Protein AF-A0AAJ7WSV5-F1 (afdb_monomer)

Solvent-accessible surface area (backbone atoms only — not comparable to full-atom values): 8173 Å² total; per-residue (Å²): 143,84,84,84,77,90,76,70,94,57,66,62,57,47,42,31,28,27,38,52,76,48,70,50,99,70,52,32,34,33,26,40,70,19,34,37,51,40,57,30,92,90,48,60,93,40,75,57,78,49,72,45,83,67,34,76,43,74,48,58,26,90,33,52,78,45,78,41,56,42,79,90,68,71,94,72,77,81,88,65,83,74,98,77,74,93,70,93,78,89,80,90,82,88,88,88,76,85,75,51,70,68,64,60,52,58,63,66,73,66,73,72,71,77,97,68,71,66,44,36,36,39,36,34,30,47,119

Radius of gyration: 21.56 Å; Cα contacts (8 Å, |Δi|>4): 185; chains: 1; bounding box: 32×62×55 Å

Sequence (127 aa):
MLSRDATSRDPVTFDLSGVLKGFDHLVNLVLDGATEYLRDAEEPYRMSGDTRPLGLLVCRGTSISLLGPQDGFQAIDNPFPSPSSDTSSGTESSPGSTGTWDQMLRGLEDTRLPREAEEIGHVCTRR

InterPro domains:
  IPR001163 Sm domain, eukaryotic/archaea-type [PF01423] (16-69)
  IPR001163 Sm domain, eukaryotic/archaea-type [SM00651] (1-69)
  IPR010920 LSM domain superfamily [SSF50182] (16-72)
  IPR044641 Sm-like protein Lsm7/SmG [PTHR10553] (16-80)

pLDDT: mean 72.77, std 18.38, range [37.09, 93.69]

Mean predicted aligned error: 15.17 Å

Organism: Petromyzon marinus (NCBI:txid7757)

Secondary structure (DSSP, 8-state):
-----------SEEEEEEEEEEE-T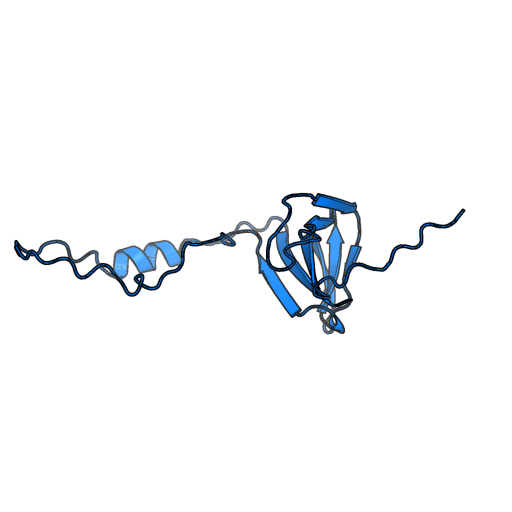T--EEEEEEEEEEEPSS-TTSEEEEEEEEEEEEE-GGGEEEEEESTT------SSPPS-----------------HHHHHHHHS-----SS--EEEEEEEE-

Nearest PDB structures (foldseek):
  8r0b-assembly1_67  TM=6.513E-01  e=2.208E-04  Homo sapiens
  3jcr-assembly1_o  TM=7.693E-01  e=3.394E-02  Homo sapiens
  9dtr-assembly1_p  TM=7.204E-01  e=3.993E-02  Saccharomyces cerevisiae
  4c8q-assembly1_E  TM=6.308E-01  e=3.783E-02  Saccharomyces cerevisiae S288C
  4m75-assembly2_L  TM=6.803E-01  e=3.880E-01  Saccharomyces cerevisiae S288C

Structure (mmCIF, N/CA/C/O backbone):
data_AF-A0AAJ7WSV5-F1
#
_entry.id   AF-A0AAJ7WSV5-F1
#
loop_
_atom_site.group_PDB
_atom_site.id
_atom_site.type_symbol
_atom_site.label_atom_id
_atom_site.label_alt_id
_atom_site.label_comp_id
_atom_site.label_asym_id
_atom_site.label_entity_id
_atom_site.label_seq_id
_atom_site.pdbx_PDB_ins_code
_atom_site.Cartn_x
_atom_site.Cartn_y
_atom_site.Cartn_z
_atom_site.occupancy
_atom_site.B_iso_or_equiv
_atom_site.auth_seq_id
_atom_site.auth_comp_id
_atom_site.auth_asym_id
_atom_site.auth_atom_id
_atom_site.pdbx_PDB_model_num
ATOM 1 N N . MET A 1 1 ? -18.337 29.889 -6.344 1.00 40.69 1 MET A N 1
ATOM 2 C CA . MET A 1 1 ? -18.089 28.435 -6.475 1.00 40.69 1 MET A CA 1
ATOM 3 C C . MET A 1 1 ? -16.908 28.048 -5.594 1.00 40.69 1 MET A C 1
ATOM 5 O O . MET A 1 1 ? -15.845 27.691 -6.081 1.00 40.69 1 MET A O 1
ATOM 9 N N . LEU A 1 2 ? -17.083 28.204 -4.283 1.00 41.12 2 LEU A N 1
ATOM 10 C CA . LEU A 1 2 ? -16.121 27.785 -3.270 1.00 41.12 2 LEU A CA 1
ATOM 11 C C . LEU A 1 2 ? -16.627 26.461 -2.702 1.00 41.12 2 LEU A C 1
ATOM 13 O O . LEU A 1 2 ? -17.709 26.436 -2.135 1.00 41.12 2 LEU A O 1
ATOM 17 N N . SER A 1 3 ? -15.862 25.391 -2.872 1.00 37.16 3 SER A N 1
ATOM 18 C CA . SER A 1 3 ? -15.613 24.444 -1.782 1.00 37.16 3 SER A CA 1
ATOM 19 C C . SER A 1 3 ? -14.314 23.717 -2.114 1.00 37.16 3 SER A C 1
ATOM 21 O O . SER A 1 3 ? -14.260 22.634 -2.688 1.00 37.16 3 SER A O 1
ATOM 23 N N . ARG A 1 4 ? -13.228 24.451 -1.865 1.00 54.78 4 ARG A N 1
ATOM 24 C CA . ARG A 1 4 ? -11.958 23.873 -1.455 1.00 54.78 4 ARG A CA 1
ATOM 25 C C . ARG A 1 4 ? -12.040 23.809 0.065 1.00 54.78 4 ARG A C 1
ATOM 27 O O . ARG A 1 4 ? -11.576 24.740 0.706 1.00 54.78 4 ARG A O 1
ATOM 34 N N . ASP A 1 5 ? -12.633 22.763 0.618 1.00 38.44 5 ASP A N 1
ATOM 35 C CA . ASP A 1 5 ? -12.428 22.450 2.031 1.00 38.44 5 ASP A CA 1
ATOM 36 C C . ASP A 1 5 ? -11.419 21.312 2.118 1.00 38.44 5 ASP A C 1
ATOM 38 O O . ASP A 1 5 ? -11.734 20.137 2.257 1.00 38.44 5 ASP A O 1
ATOM 42 N N . ALA A 1 6 ? -10.156 21.710 1.971 1.00 43.00 6 ALA A N 1
ATOM 43 C CA . ALA A 1 6 ? -8.987 20.947 2.390 1.00 43.00 6 ALA A CA 1
ATOM 44 C C . ALA A 1 6 ? -8.677 21.278 3.863 1.00 43.00 6 ALA A C 1
ATOM 46 O O . ALA A 1 6 ? -7.559 21.661 4.205 1.00 43.00 6 ALA A O 1
ATOM 47 N N . THR A 1 7 ? -9.700 21.206 4.716 1.00 47.12 7 THR A N 1
ATOM 48 C CA . THR A 1 7 ? -9.641 21.543 6.144 1.00 47.12 7 THR A CA 1
ATOM 49 C C . THR A 1 7 ? -10.430 20.522 6.953 1.00 47.12 7 THR A C 1
ATOM 51 O O . THR A 1 7 ? -11.450 20.827 7.553 1.00 47.12 7 THR A O 1
ATOM 54 N N . SER A 1 8 ? -9.907 19.303 7.000 1.00 37.09 8 SER A N 1
ATOM 55 C CA . SER A 1 8 ? -9.947 18.483 8.206 1.00 37.09 8 SER A CA 1
ATOM 56 C C . SER A 1 8 ? -8.504 18.088 8.482 1.00 37.09 8 SER A C 1
ATOM 58 O O . SER A 1 8 ? -7.743 17.791 7.559 1.00 37.09 8 SER A O 1
ATOM 60 N N . ARG A 1 9 ? -8.067 18.216 9.733 1.00 47.50 9 ARG A N 1
ATOM 61 C CA . ARG A 1 9 ? -6.729 17.828 10.194 1.00 47.50 9 ARG A CA 1
ATOM 62 C C . ARG A 1 9 ? -6.675 16.302 10.247 1.00 47.50 9 ARG A C 1
ATOM 64 O O . ARG A 1 9 ? -6.579 15.712 11.317 1.00 47.50 9 ARG A O 1
ATOM 71 N N . ASP A 1 10 ? -6.753 15.678 9.086 1.00 50.31 10 ASP A N 1
ATOM 72 C CA . ASP A 1 10 ? -6.664 14.237 8.988 1.00 50.31 10 ASP A CA 1
ATOM 73 C C . ASP A 1 10 ? -5.201 13.842 9.247 1.00 50.31 10 ASP A C 1
ATOM 75 O O . ASP A 1 10 ? -4.275 14.540 8.803 1.00 50.31 10 ASP A O 1
ATOM 79 N N . PRO A 1 11 ? -4.929 12.750 9.978 1.00 53.62 11 PRO A N 1
ATOM 80 C CA . PRO A 1 11 ? -3.619 12.140 9.984 1.00 53.62 11 PRO A CA 1
ATOM 81 C C . PRO A 1 11 ? -3.282 11.905 8.521 1.00 53.62 11 PRO A C 1
ATOM 83 O O . PRO A 1 11 ? -4.066 11.321 7.781 1.00 53.62 11 PRO A O 1
ATOM 86 N N . VAL A 1 12 ? -2.136 12.440 8.115 1.00 64.25 12 VAL A N 1
ATOM 87 C CA . VAL A 1 12 ? -1.730 12.739 6.732 1.00 64.25 12 VAL A CA 1
ATOM 88 C C . VAL A 1 12 ? -1.559 11.476 5.868 1.00 64.25 12 VAL A C 1
ATOM 90 O O . VAL A 1 12 ? -0.917 11.524 4.831 1.00 64.25 12 VAL A O 1
ATOM 93 N N . THR A 1 13 ? -2.075 10.329 6.306 1.00 70.81 13 THR A N 1
ATOM 94 C CA . THR A 1 13 ? -1.934 9.010 5.705 1.00 70.81 13 THR A CA 1
ATOM 95 C C . THR A 1 13 ? -3.245 8.523 5.094 1.00 70.81 13 THR A C 1
ATOM 97 O O . THR A 1 13 ? -4.235 8.415 5.815 1.00 70.81 13 THR A O 1
ATOM 100 N N . PHE A 1 14 ? -3.219 8.148 3.819 1.00 82.69 14 PHE A N 1
ATOM 101 C CA . PHE A 1 14 ? -4.304 7.436 3.142 1.00 82.69 14 PHE A CA 1
ATOM 102 C C . PHE A 1 14 ? -3.984 5.949 3.057 1.00 82.69 14 PHE A C 1
ATOM 104 O O . PHE A 1 14 ? -2.832 5.589 2.793 1.00 82.69 14 PHE A O 1
ATOM 111 N N . ASP A 1 15 ? -5.004 5.115 3.241 1.00 89.06 15 ASP A N 1
ATOM 112 C CA . ASP A 1 15 ? -4.924 3.664 3.105 1.00 89.06 15 ASP A CA 1
ATOM 113 C C . ASP A 1 15 ? -5.544 3.251 1.772 1.00 89.06 15 ASP A C 1
ATOM 115 O O . ASP A 1 15 ? -6.679 3.616 1.466 1.00 89.06 15 ASP A O 1
ATOM 119 N N . LEU A 1 16 ? -4.785 2.518 0.961 1.00 90.81 16 LEU A N 1
ATOM 120 C CA . LEU A 1 16 ? -5.167 2.136 -0.396 1.00 90.81 16 LEU A CA 1
ATOM 121 C C . LEU A 1 16 ? -5.025 0.625 -0.594 1.00 90.81 16 LEU A C 1
ATOM 123 O O . LEU A 1 16 ? -4.070 0.035 -0.095 1.00 90.81 16 LEU A O 1
ATOM 127 N N . SER A 1 17 ? -5.911 0.026 -1.381 1.00 91.19 17 SER A N 1
ATOM 128 C CA . SER A 1 17 ? -5.776 -1.344 -1.897 1.00 91.19 17 SER A CA 1
ATOM 129 C C . SER A 1 17 ? -5.799 -1.336 -3.420 1.00 91.19 17 SER A C 1
ATOM 131 O O . SER A 1 17 ? -6.410 -0.450 -4.021 1.00 91.19 17 SER A O 1
ATOM 133 N N . GLY A 1 18 ? -5.126 -2.291 -4.065 1.00 91.44 18 GLY A N 1
ATOM 134 C CA . GLY A 1 18 ? -5.180 -2.428 -5.519 1.00 91.44 18 GLY A CA 1
ATOM 135 C C . GLY A 1 18 ? -4.274 -3.519 -6.085 1.00 91.44 18 GLY A C 1
ATOM 136 O O . GLY A 1 18 ? -3.382 -4.047 -5.424 1.00 91.44 18 GLY A O 1
ATOM 137 N N . VAL A 1 19 ? -4.472 -3.833 -7.363 1.00 92.38 19 VAL A N 1
ATOM 138 C CA . VAL A 1 19 ? -3.678 -4.857 -8.050 1.00 92.38 19 VAL A CA 1
ATOM 139 C C . VAL A 1 19 ? -2.346 -4.252 -8.487 1.00 92.38 19 VAL A C 1
ATOM 141 O O . VAL A 1 19 ? -2.339 -3.310 -9.286 1.00 92.38 19 VAL A O 1
ATOM 144 N N . LEU A 1 20 ? -1.215 -4.794 -8.021 1.00 92.56 20 LEU A N 1
ATOM 145 C CA . LEU A 1 20 ? 0.099 -4.326 -8.458 1.00 92.56 20 LEU A CA 1
ATOM 146 C C . LEU A 1 20 ? 0.329 -4.709 -9.919 1.00 92.56 20 LEU A C 1
ATOM 148 O O . LEU A 1 20 ? 0.345 -5.882 -10.289 1.00 92.56 20 LEU A O 1
ATOM 152 N N . LYS A 1 21 ? 0.531 -3.699 -10.766 1.00 92.69 21 LYS A N 1
ATOM 153 C CA . LYS A 1 21 ? 0.876 -3.885 -12.183 1.00 92.69 21 LYS A CA 1
ATOM 154 C C . LYS A 1 21 ? 2.356 -3.679 -12.464 1.00 92.69 21 LYS A C 1
ATOM 156 O O . LYS A 1 21 ? 2.861 -4.200 -13.453 1.00 92.69 21 LYS A O 1
ATOM 161 N N . GLY A 1 22 ? 3.050 -2.924 -11.619 1.00 91.44 22 GLY A N 1
ATOM 162 C CA . GLY A 1 22 ? 4.479 -2.693 -11.762 1.00 91.44 22 GLY A CA 1
ATOM 163 C C . GLY A 1 22 ? 5.050 -1.833 -10.647 1.00 91.44 22 GLY A C 1
ATOM 164 O O . GLY A 1 22 ? 4.321 -1.114 -9.965 1.00 91.44 22 GLY A O 1
ATOM 165 N N . PHE A 1 23 ? 6.367 -1.907 -10.485 1.00 93.69 23 PHE A N 1
ATOM 166 C CA . PHE A 1 23 ? 7.121 -1.097 -9.538 1.00 93.69 23 PHE A CA 1
ATOM 167 C C . PHE A 1 23 ? 8.512 -0.764 -10.087 1.00 93.69 23 PHE A C 1
ATOM 169 O O . PHE A 1 23 ? 8.974 -1.384 -11.047 1.00 93.69 23 PHE A O 1
ATOM 176 N N . ASP A 1 24 ? 9.185 0.205 -9.472 1.00 93.38 24 ASP A N 1
ATOM 177 C CA . ASP A 1 24 ? 10.592 0.512 -9.736 1.00 93.38 24 ASP A CA 1
ATOM 178 C C . ASP A 1 24 ? 11.470 0.362 -8.480 1.00 93.38 24 ASP A C 1
ATOM 180 O O . ASP A 1 24 ? 10.993 0.106 -7.374 1.00 93.38 24 ASP A O 1
ATOM 184 N N . HIS A 1 25 ? 12.787 0.532 -8.634 1.00 90.38 25 HIS A N 1
ATOM 185 C CA . HIS A 1 25 ? 13.740 0.442 -7.517 1.00 90.38 25 HIS A CA 1
ATOM 186 C C . HIS A 1 25 ? 13.575 1.555 -6.470 1.00 90.38 25 HIS A C 1
ATOM 188 O O . HIS A 1 25 ? 14.147 1.465 -5.386 1.00 90.38 25 HIS A O 1
ATOM 194 N N . LEU A 1 26 ? 12.832 2.615 -6.793 1.00 89.12 26 LEU A N 1
ATOM 195 C CA . LEU A 1 26 ? 12.512 3.706 -5.877 1.00 89.12 26 LEU A CA 1
ATOM 196 C C . LEU A 1 26 ? 11.165 3.481 -5.180 1.00 89.12 26 LEU A C 1
ATOM 198 O O . LEU A 1 26 ? 10.703 4.369 -4.465 1.00 89.12 26 LEU A O 1
ATOM 202 N N . VAL A 1 27 ? 10.563 2.299 -5.362 1.00 90.56 27 VAL A N 1
ATOM 203 C CA . VAL A 1 27 ? 9.280 1.893 -4.779 1.00 90.56 27 VAL A CA 1
ATOM 204 C C . VAL A 1 27 ? 8.129 2.780 -5.264 1.00 90.56 27 VAL A C 1
ATOM 206 O O . VAL A 1 27 ? 7.125 2.960 -4.584 1.00 90.56 27 VAL A O 1
ATOM 209 N N . ASN A 1 28 ? 8.237 3.351 -6.463 1.00 91.81 28 ASN A N 1
ATOM 210 C CA . ASN A 1 28 ? 7.062 3.888 -7.134 1.00 91.81 28 ASN A CA 1
ATOM 211 C C . ASN A 1 28 ? 6.217 2.707 -7.619 1.00 91.81 28 ASN A C 1
ATOM 213 O O . ASN A 1 28 ? 6.750 1.807 -8.264 1.00 91.81 28 ASN A O 1
ATOM 217 N N . LEU A 1 29 ? 4.921 2.699 -7.306 1.00 92.75 29 LEU A N 1
ATOM 218 C CA . LEU A 1 29 ? 4.018 1.587 -7.615 1.00 92.75 29 LEU A CA 1
ATOM 219 C C . LEU A 1 29 ? 2.969 2.015 -8.629 1.00 92.75 29 LEU A C 1
ATOM 221 O O . LEU A 1 29 ? 2.455 3.130 -8.561 1.00 92.75 29 LEU A O 1
ATOM 225 N N . VAL A 1 30 ? 2.605 1.102 -9.521 1.00 93.38 30 VAL A N 1
ATOM 226 C CA . VAL A 1 30 ? 1.450 1.231 -10.408 1.00 93.38 30 VAL A CA 1
ATOM 227 C C . VAL A 1 30 ? 0.382 0.265 -9.915 1.00 93.38 30 VAL A C 1
ATOM 229 O O . VAL A 1 30 ? 0.567 -0.951 -9.995 1.00 93.38 30 VAL A O 1
ATOM 232 N N . LEU A 1 31 ? -0.717 0.811 -9.399 1.00 93.06 31 LEU A N 1
ATOM 233 C CA . LEU A 1 31 ? -1.861 0.055 -8.895 1.00 93.06 31 LEU A CA 1
ATOM 234 C C . LEU A 1 31 ? -3.046 0.224 -9.840 1.00 93.06 31 LEU A C 1
ATOM 236 O O . LEU A 1 31 ? -3.398 1.345 -10.205 1.00 93.06 31 LEU A O 1
ATOM 240 N N . ASP A 1 32 ? -3.671 -0.884 -10.212 1.00 92.81 32 ASP A N 1
ATOM 241 C CA . ASP A 1 32 ? -4.907 -0.907 -10.992 1.00 92.81 32 ASP A CA 1
ATOM 242 C C . ASP A 1 32 ? -6.103 -1.239 -10.096 1.00 92.81 32 ASP A C 1
ATOM 244 O O . ASP A 1 32 ? -5.969 -1.973 -9.114 1.00 92.81 32 ASP A O 1
ATOM 248 N N . GLY A 1 33 ? -7.269 -0.685 -10.431 1.00 92.00 33 GLY A N 1
ATOM 249 C CA . GLY A 1 33 ? -8.477 -0.816 -9.613 1.00 92.00 33 GLY A CA 1
ATOM 250 C C . GLY A 1 33 ? -8.321 -0.270 -8.188 1.00 92.00 33 GLY A C 1
ATOM 251 O O . GLY A 1 33 ? -8.970 -0.769 -7.271 1.00 92.00 33 GLY A O 1
ATOM 252 N N . ALA A 1 34 ? -7.455 0.728 -7.989 1.00 91.75 34 ALA A N 1
ATOM 253 C CA . ALA A 1 34 ? -7.112 1.240 -6.673 1.00 91.75 34 ALA A CA 1
ATOM 254 C C . ALA A 1 34 ? -8.341 1.807 -5.947 1.00 91.75 34 ALA A C 1
ATOM 256 O O . ALA A 1 34 ? -9.111 2.582 -6.526 1.00 91.75 34 ALA A O 1
ATOM 257 N N . THR A 1 35 ? -8.492 1.447 -4.676 1.00 91.62 35 THR A N 1
ATOM 258 C CA . THR A 1 35 ? -9.567 1.907 -3.792 1.00 91.62 35 THR A CA 1
ATOM 259 C C . THR A 1 35 ? -8.968 2.537 -2.544 1.00 91.62 35 THR A C 1
ATOM 261 O O . THR A 1 35 ? -8.096 1.958 -1.906 1.00 91.62 35 THR A O 1
ATOM 264 N N . GLU A 1 36 ? -9.427 3.738 -2.212 1.00 90.88 36 GLU A N 1
ATOM 265 C CA . GLU A 1 36 ? -9.046 4.474 -1.008 1.00 90.88 36 GLU A CA 1
ATOM 266 C C . GLU A 1 36 ? -10.030 4.188 0.125 1.00 90.88 36 GLU A C 1
ATOM 268 O O . GLU A 1 36 ? -11.241 4.279 -0.077 1.00 90.88 36 GLU A O 1
ATOM 273 N N . TYR A 1 37 ? -9.512 3.873 1.312 1.00 89.31 37 TYR A N 1
ATOM 274 C CA . TYR A 1 37 ? -10.292 3.724 2.539 1.00 89.31 37 TYR A CA 1
ATOM 275 C C . TYR A 1 37 ? -10.267 5.039 3.312 1.00 89.31 37 TYR A C 1
ATOM 277 O O . TYR A 1 37 ? -9.206 5.532 3.704 1.00 89.31 37 TYR A O 1
ATOM 285 N N . LEU A 1 38 ? -11.449 5.616 3.515 1.00 88.06 38 LEU A N 1
ATOM 286 C CA . LEU A 1 38 ? -11.599 6.895 4.190 1.00 88.06 38 LEU A CA 1
ATOM 287 C C . LEU A 1 38 ? -11.630 6.704 5.708 1.00 88.06 38 LEU A C 1
ATOM 289 O O . LEU A 1 38 ? -12.160 5.725 6.246 1.00 88.06 38 LEU A O 1
ATOM 293 N N . ARG A 1 39 ? -11.064 7.684 6.405 1.00 85.25 39 ARG A N 1
ATOM 294 C CA . ARG A 1 39 ? -11.063 7.757 7.866 1.00 85.25 39 ARG A CA 1
ATOM 295 C C . ARG A 1 39 ? -12.180 8.669 8.345 1.00 85.25 39 ARG A C 1
ATOM 297 O O . ARG A 1 39 ? -12.642 9.528 7.597 1.00 85.25 39 ARG A O 1
ATOM 304 N N . ASP A 1 40 ? -12.619 8.443 9.575 1.00 84.56 40 ASP A N 1
ATOM 305 C CA . ASP A 1 40 ? -13.627 9.289 10.208 1.00 84.56 40 ASP A CA 1
ATOM 306 C C . ASP A 1 40 ? -13.047 10.697 10.458 1.00 84.56 40 ASP A C 1
ATOM 308 O O . ASP A 1 40 ? -11.895 10.836 10.882 1.00 84.56 40 ASP A O 1
ATOM 312 N N . ALA A 1 41 ? -13.835 11.736 10.169 1.00 81.88 41 ALA A N 1
ATOM 313 C CA . ALA A 1 41 ? -13.435 13.133 10.340 1.00 81.88 41 ALA A CA 1
ATOM 314 C C . ALA A 1 41 ? -13.313 13.539 11.821 1.00 81.88 41 ALA A C 1
ATOM 316 O O . ALA A 1 41 ? -12.509 14.406 12.161 1.00 81.88 41 ALA A O 1
ATOM 317 N N . GLU A 1 42 ? -14.094 12.910 12.701 1.00 82.62 42 GLU A N 1
ATOM 318 C CA . GLU A 1 42 ? -14.106 13.178 14.140 1.00 82.62 42 GLU A CA 1
ATOM 319 C C . GLU A 1 42 ? -13.132 12.256 14.895 1.00 82.62 42 GLU A C 1
ATOM 321 O O . GLU A 1 42 ? -12.534 12.669 15.891 1.00 82.62 42 GLU A O 1
ATOM 326 N N . GLU A 1 43 ? -12.923 11.022 14.413 1.00 82.62 43 GLU A N 1
ATOM 327 C CA . GLU A 1 43 ? -12.031 10.028 15.032 1.00 82.62 43 GLU A CA 1
ATOM 328 C C . GLU A 1 43 ? -10.979 9.482 14.043 1.00 82.62 43 GLU A C 1
ATOM 33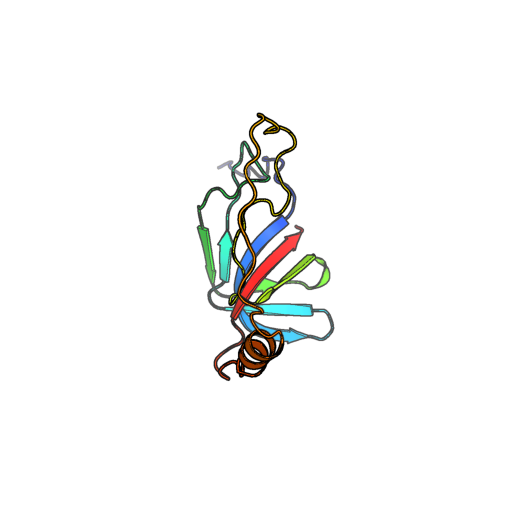0 O O . GLU A 1 43 ? -11.117 8.389 13.490 1.00 82.62 43 GLU A O 1
ATOM 335 N N . PRO A 1 44 ? -9.847 10.181 13.850 1.00 76.62 44 PRO A N 1
ATOM 336 C CA . PRO A 1 44 ? -8.983 9.922 12.699 1.00 76.62 44 PRO A CA 1
ATOM 337 C C . PRO A 1 44 ? -8.123 8.652 12.771 1.00 76.62 44 PRO A C 1
ATOM 339 O O . PRO A 1 44 ? -7.436 8.301 11.811 1.00 76.62 44 PRO A O 1
ATOM 342 N N . TYR A 1 45 ? -8.108 7.971 13.917 1.00 79.62 45 TYR A N 1
ATOM 343 C CA . TYR A 1 45 ? -7.465 6.661 14.077 1.00 79.62 45 TYR A CA 1
ATOM 344 C C . TYR A 1 45 ? -8.400 5.506 13.717 1.00 79.62 45 TYR A C 1
ATOM 346 O O . TYR A 1 45 ? -7.981 4.348 13.718 1.00 79.62 45 TYR A O 1
ATOM 354 N N . ARG A 1 46 ? -9.659 5.818 13.407 1.00 81.88 46 ARG A N 1
ATOM 355 C CA . ARG A 1 46 ? -10.688 4.857 13.061 1.00 81.88 46 ARG A CA 1
ATOM 356 C C . ARG A 1 46 ? -11.028 4.964 11.578 1.00 81.88 46 ARG A C 1
ATOM 358 O O . ARG A 1 46 ? -11.126 6.049 11.005 1.00 81.88 46 ARG A O 1
ATOM 365 N N . MET A 1 47 ? -11.212 3.807 10.953 1.00 82.00 47 MET A N 1
ATOM 366 C CA . MET A 1 47 ? -11.718 3.732 9.585 1.00 82.00 47 MET A CA 1
ATOM 367 C C . MET A 1 47 ? -13.217 4.037 9.586 1.00 82.00 47 MET A C 1
ATOM 369 O O . MET A 1 47 ? -13.949 3.452 10.387 1.00 82.00 47 MET A O 1
ATOM 373 N N . SER A 1 48 ? -13.671 4.907 8.676 1.00 84.69 48 SER A N 1
ATOM 374 C CA . SER A 1 48 ? -15.104 5.209 8.501 1.00 84.69 48 SER A CA 1
ATOM 375 C C . SER A 1 48 ? -15.852 4.004 7.908 1.00 84.69 48 SER A C 1
ATOM 377 O O . SER A 1 48 ? -17.046 3.816 8.118 1.00 84.69 48 SER A O 1
ATOM 379 N N . GLY A 1 49 ? -15.132 3.146 7.173 1.00 83.62 49 GLY A N 1
ATOM 380 C CA . GLY A 1 49 ? -15.709 2.069 6.361 1.00 83.62 49 GLY A CA 1
ATOM 381 C C . GLY A 1 49 ? -16.119 2.539 4.963 1.00 83.62 49 GLY A C 1
ATOM 382 O O . GLY A 1 49 ? -16.327 1.715 4.074 1.00 83.62 49 GLY A O 1
ATOM 383 N N . ASP A 1 50 ? -16.160 3.853 4.745 1.00 87.19 50 ASP A N 1
ATOM 384 C CA . ASP A 1 50 ? -16.356 4.440 3.429 1.00 87.19 50 ASP A CA 1
ATOM 385 C C . ASP A 1 50 ? -15.140 4.206 2.536 1.00 87.19 50 ASP A C 1
ATOM 387 O O . ASP A 1 50 ? -13.983 4.304 2.959 1.00 87.19 50 ASP A O 1
ATOM 391 N N . THR A 1 51 ? -15.416 3.922 1.267 1.00 91.56 51 THR A N 1
ATOM 392 C CA . THR A 1 51 ? -14.390 3.682 0.256 1.00 91.56 51 THR A CA 1
ATOM 393 C C . THR A 1 51 ? -14.607 4.566 -0.957 1.00 91.56 51 THR A C 1
ATOM 395 O O . THR A 1 51 ? -15.735 4.925 -1.306 1.00 91.56 51 THR A O 1
ATOM 398 N N . ARG A 1 52 ? -13.509 4.924 -1.618 1.00 92.06 52 ARG A N 1
ATOM 399 C CA . ARG A 1 52 ? -13.519 5.741 -2.825 1.00 92.06 52 ARG A CA 1
ATOM 400 C C . ARG A 1 52 ? -12.707 5.065 -3.932 1.00 92.06 52 ARG A C 1
ATOM 402 O O . ARG A 1 52 ? -11.500 4.892 -3.772 1.00 92.06 52 ARG A O 1
ATOM 409 N N . PRO A 1 53 ? -13.318 4.730 -5.081 1.00 92.94 53 PRO A N 1
ATOM 410 C CA . PRO A 1 53 ? -12.578 4.179 -6.207 1.00 92.94 53 PRO A CA 1
ATOM 411 C C . PRO A 1 53 ? -11.727 5.268 -6.874 1.00 92.94 53 PRO A C 1
ATOM 413 O O . PRO A 1 53 ? -12.216 6.358 -7.184 1.00 92.94 53 PRO A O 1
ATOM 416 N N . LEU A 1 54 ? -10.455 4.959 -7.116 1.00 91.38 54 LEU A N 1
ATOM 417 C CA . LEU A 1 54 ? -9.487 5.827 -7.794 1.00 91.38 54 LEU A CA 1
ATOM 418 C C . LEU A 1 54 ? -9.108 5.302 -9.189 1.00 91.38 54 LEU A C 1
ATOM 420 O O . LEU A 1 54 ? -8.744 6.094 -10.057 1.00 91.38 54 LEU A O 1
ATOM 424 N N . GLY A 1 55 ? -9.240 3.994 -9.435 1.00 93.31 55 GLY A N 1
ATOM 425 C CA . GLY A 1 55 ? -8.917 3.381 -10.727 1.00 93.31 55 GLY A CA 1
ATOM 426 C C . GLY A 1 55 ? -7.415 3.138 -10.885 1.00 93.31 55 GLY A C 1
ATOM 427 O O . GLY A 1 55 ? -6.809 2.497 -10.035 1.00 93.31 55 GLY A O 1
ATOM 428 N N . LEU A 1 56 ? -6.805 3.620 -11.970 1.00 92.62 56 LEU A N 1
ATOM 429 C CA . LEU A 1 56 ? -5.363 3.476 -12.188 1.00 92.62 56 LEU A CA 1
ATOM 430 C C . LEU A 1 56 ? -4.598 4.570 -11.433 1.00 92.62 56 LEU A C 1
ATOM 432 O O . LEU A 1 56 ? -4.759 5.759 -11.714 1.00 92.62 56 LEU A O 1
ATOM 436 N N . LEU A 1 57 ? -3.737 4.164 -10.507 1.00 91.12 57 LEU A N 1
ATOM 437 C CA . LEU A 1 57 ? -2.997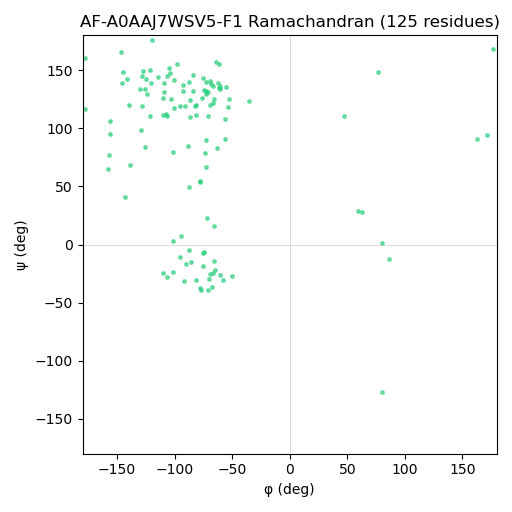 5.049 -9.617 1.00 91.12 57 LEU A CA 1
ATOM 438 C C . LEU A 1 57 ? -1.492 4.792 -9.724 1.00 91.12 57 LEU A C 1
ATOM 440 O O . LEU A 1 57 ? -1.044 3.650 -9.814 1.00 91.12 57 LEU A O 1
ATOM 444 N N . VAL A 1 58 ? -0.705 5.866 -9.648 1.00 92.19 58 VAL A N 1
ATOM 445 C CA . VAL A 1 58 ? 0.743 5.782 -9.442 1.00 92.19 58 VAL A CA 1
ATOM 446 C C . VAL A 1 58 ? 1.076 6.288 -8.041 1.00 92.19 58 VAL A C 1
ATOM 448 O O . VAL A 1 58 ? 0.941 7.480 -7.761 1.00 92.19 58 VAL A O 1
ATOM 451 N N . CYS A 1 59 ? 1.520 5.392 -7.161 1.00 90.19 59 CYS A N 1
ATOM 452 C CA . CYS A 1 59 ? 2.030 5.747 -5.840 1.00 90.19 59 CYS A CA 1
ATOM 453 C C . CYS A 1 59 ? 3.502 6.136 -5.949 1.00 90.19 59 CYS A C 1
ATOM 455 O O . CYS A 1 59 ? 4.299 5.406 -6.536 1.00 90.19 59 CYS A O 1
ATOM 457 N N . ARG A 1 60 ? 3.887 7.262 -5.346 1.00 91.50 60 ARG A N 1
ATOM 458 C CA . ARG A 1 60 ? 5.288 7.686 -5.286 1.00 91.50 60 ARG A CA 1
ATOM 459 C C . ARG A 1 60 ? 5.969 7.046 -4.077 1.00 91.50 60 ARG A C 1
ATOM 461 O O . ARG A 1 60 ? 5.535 7.273 -2.956 1.00 91.50 60 ARG A O 1
ATOM 468 N N . GLY A 1 61 ? 7.069 6.323 -4.264 1.00 89.38 61 GLY A N 1
ATOM 469 C CA . GLY A 1 61 ? 7.698 5.545 -3.189 1.00 89.38 61 GLY A CA 1
ATOM 470 C C . GLY A 1 61 ? 8.112 6.359 -1.965 1.00 89.38 61 GLY A C 1
ATOM 471 O O . GLY A 1 61 ? 8.010 5.887 -0.840 1.00 89.38 61 GLY A O 1
ATOM 472 N N . THR A 1 62 ? 8.472 7.630 -2.151 1.00 88.56 62 THR A N 1
ATOM 473 C CA . THR A 1 62 ? 8.853 8.530 -1.049 1.00 88.56 62 THR A CA 1
ATOM 474 C C . THR A 1 62 ? 7.724 8.834 -0.065 1.00 88.56 62 THR A C 1
ATOM 476 O O . THR A 1 62 ? 8.010 9.263 1.049 1.00 88.56 62 THR A O 1
ATOM 479 N N . SER A 1 63 ? 6.460 8.678 -0.468 1.00 87.44 63 SER A N 1
ATOM 480 C CA . SER A 1 63 ? 5.314 8.867 0.426 1.00 87.44 63 SER A CA 1
ATOM 481 C C . SER A 1 63 ? 4.813 7.569 1.050 1.00 87.44 63 SER A C 1
ATOM 483 O O . SER A 1 63 ? 4.000 7.621 1.970 1.00 87.44 63 SER A O 1
ATOM 485 N N . ILE A 1 64 ? 5.273 6.410 0.587 1.00 89.75 64 ILE A N 1
ATOM 486 C CA . ILE A 1 64 ? 4.807 5.116 1.080 1.00 89.75 64 ILE A CA 1
ATOM 487 C C . ILE A 1 64 ? 5.447 4.831 2.441 1.00 89.75 64 ILE A C 1
ATOM 489 O O . ILE A 1 64 ? 6.668 4.867 2.581 1.00 89.75 64 ILE A O 1
ATOM 493 N N . SER A 1 65 ? 4.625 4.536 3.449 1.00 88.44 65 SER A N 1
ATOM 494 C CA . SER A 1 65 ? 5.098 4.173 4.792 1.00 88.44 65 SER A CA 1
ATOM 495 C C . SER A 1 65 ? 4.936 2.693 5.124 1.00 88.44 65 SER A C 1
ATOM 497 O O . SER A 1 65 ? 5.694 2.177 5.939 1.00 88.44 65 SER A O 1
ATOM 499 N N . LEU A 1 66 ? 3.953 2.019 4.527 1.00 88.19 66 LEU A N 1
ATOM 500 C CA . LEU A 1 66 ? 3.682 0.599 4.744 1.00 88.19 66 LEU A CA 1
ATOM 501 C C . LEU A 1 66 ? 3.170 -0.022 3.444 1.00 88.19 66 LEU A C 1
ATOM 503 O O . LEU A 1 66 ? 2.351 0.591 2.759 1.00 88.19 66 LEU A O 1
ATOM 507 N N . LEU A 1 67 ? 3.645 -1.231 3.147 1.00 89.00 67 LEU A N 1
ATOM 508 C CA . LEU A 1 67 ? 3.141 -2.102 2.089 1.00 89.00 67 LEU A CA 1
ATOM 509 C C . LEU A 1 67 ? 2.906 -3.489 2.676 1.00 89.00 67 LEU A C 1
ATOM 511 O O . LEU A 1 67 ? 3.777 -4.011 3.374 1.00 89.00 67 LEU A O 1
ATOM 515 N N . GLY A 1 68 ? 1.756 -4.081 2.374 1.00 87.31 68 GLY A N 1
ATOM 516 C CA . GLY A 1 68 ? 1.433 -5.447 2.763 1.00 87.31 68 GLY A CA 1
ATOM 517 C C . GLY A 1 68 ? 0.593 -6.162 1.703 1.00 87.31 68 GLY A C 1
ATOM 518 O O . GLY A 1 68 ? -0.187 -5.507 1.000 1.00 87.31 68 GLY A O 1
ATOM 519 N N . PRO A 1 69 ? 0.747 -7.492 1.572 1.00 88.25 69 PRO A N 1
ATOM 520 C CA . PRO A 1 69 ? -0.149 -8.291 0.746 1.00 88.25 69 PRO A CA 1
ATOM 521 C C . PRO A 1 69 ? -1.583 -8.198 1.278 1.00 88.25 69 PRO A C 1
ATOM 523 O O . PRO A 1 69 ? -1.804 -7.912 2.456 1.00 88.25 69 PRO A O 1
ATOM 526 N N . GLN A 1 70 ? -2.560 -8.430 0.403 1.00 80.81 70 GLN A N 1
ATOM 527 C CA . GLN A 1 70 ? -3.963 -8.501 0.822 1.00 80.81 70 GLN A CA 1
ATOM 528 C C . GLN A 1 70 ? -4.258 -9.754 1.626 1.00 80.81 70 GLN A C 1
ATOM 530 O O . GLN A 1 70 ? -4.984 -9.704 2.618 1.00 80.81 70 GLN A O 1
ATOM 535 N N . ASP A 1 71 ? -3.665 -10.865 1.208 1.00 80.31 71 ASP A N 1
ATOM 536 C CA . ASP A 1 71 ? -3.844 -12.133 1.884 1.00 80.31 71 ASP A CA 1
ATOM 537 C C . ASP A 1 71 ? -3.124 -12.135 3.242 1.00 80.31 71 ASP A C 1
ATOM 539 O O . ASP A 1 71 ? -1.964 -11.732 3.359 1.00 80.31 71 ASP A O 1
ATOM 543 N N . GLY A 1 72 ? -3.840 -12.559 4.283 1.00 74.69 72 GLY A N 1
ATOM 544 C CA . GLY A 1 72 ? -3.352 -12.577 5.663 1.00 74.69 72 GLY A CA 1
ATOM 545 C C . GLY A 1 72 ? -3.404 -11.241 6.420 1.00 74.69 72 GLY A C 1
ATOM 546 O O . GLY A 1 72 ? -3.014 -11.214 7.589 1.00 74.69 72 GLY A O 1
ATOM 547 N N . PHE A 1 73 ? -3.898 -10.145 5.825 1.00 77.75 73 PHE A N 1
ATOM 548 C CA . PHE A 1 73 ? -4.129 -8.894 6.560 1.00 77.75 73 PHE A CA 1
ATOM 549 C C . PHE A 1 73 ? -5.521 -8.895 7.207 1.00 77.75 73 PHE A C 1
ATOM 551 O O . PHE A 1 73 ? -6.543 -8.795 6.531 1.00 77.75 73 PHE A O 1
ATOM 558 N N . GLN A 1 74 ? -5.569 -8.993 8.536 1.00 80.19 74 GLN A N 1
ATOM 559 C CA . GLN A 1 74 ? -6.814 -8.961 9.300 1.00 80.19 74 GLN A CA 1
ATOM 560 C C . GLN A 1 74 ? -6.633 -8.166 10.595 1.00 80.19 74 GLN A C 1
ATOM 562 O O . GLN A 1 74 ? -5.598 -8.250 11.257 1.00 80.19 74 GLN A O 1
ATOM 567 N N . ALA A 1 75 ? -7.670 -7.418 10.976 1.00 79.88 75 ALA A N 1
ATOM 568 C CA . ALA A 1 75 ? -7.747 -6.821 12.301 1.00 79.88 75 ALA A CA 1
ATOM 5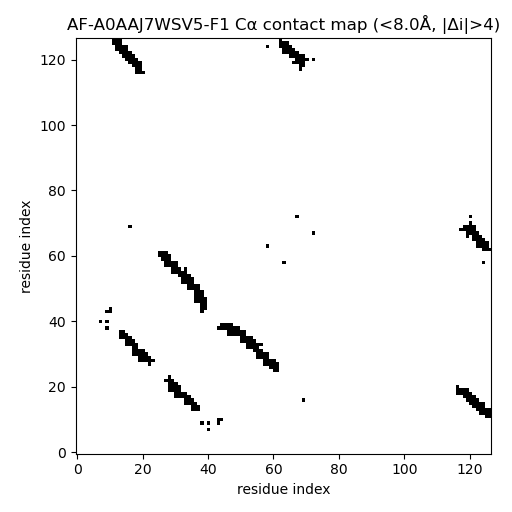69 C C . ALA A 1 75 ? -7.885 -7.923 13.361 1.00 79.88 75 ALA A C 1
ATOM 571 O O . ALA A 1 75 ? -8.830 -8.712 13.326 1.00 79.88 75 ALA A O 1
ATOM 572 N N . ILE A 1 76 ? -6.943 -7.959 14.298 1.00 88.75 76 ILE A N 1
ATOM 573 C CA . ILE A 1 76 ? -6.976 -8.857 15.451 1.00 88.75 76 ILE A CA 1
ATOM 574 C C . ILE A 1 76 ? -7.351 -8.082 16.710 1.00 88.75 76 ILE A C 1
ATOM 576 O O . ILE A 1 76 ? -7.053 -6.890 16.831 1.00 88.75 76 ILE A O 1
ATOM 580 N N . ASP A 1 77 ? -7.964 -8.779 17.661 1.00 88.69 77 ASP A N 1
ATOM 581 C CA . ASP A 1 77 ? -8.131 -8.253 19.010 1.00 88.69 77 ASP A CA 1
ATOM 582 C C . ASP A 1 77 ? -6.771 -8.051 19.681 1.00 88.69 77 ASP A C 1
ATOM 584 O O . ASP A 1 77 ? -5.767 -8.672 19.319 1.00 88.69 77 ASP A O 1
ATOM 588 N N . ASN A 1 78 ? -6.745 -7.172 20.684 1.00 87.75 78 ASN A N 1
ATOM 589 C CA . ASN A 1 78 ? -5.541 -6.933 21.466 1.00 87.75 78 ASN A CA 1
ATOM 590 C C . ASN A 1 78 ? -5.000 -8.269 22.028 1.00 87.75 78 ASN A C 1
ATOM 592 O O . ASN A 1 78 ? -5.693 -8.901 22.829 1.00 87.75 78 ASN A O 1
ATOM 596 N N . PRO A 1 79 ? -3.771 -8.693 21.668 1.00 89.81 79 PRO A N 1
ATOM 597 C CA . PRO A 1 79 ? -3.223 -9.977 22.104 1.00 89.81 79 PRO A CA 1
ATOM 598 C C . PRO A 1 79 ? -2.782 -9.982 23.576 1.00 89.81 79 PRO A C 1
ATOM 600 O O . PRO A 1 79 ? -2.388 -11.027 24.093 1.00 89.81 79 PRO A O 1
ATOM 603 N N . PHE A 1 80 ? -2.807 -8.832 24.259 1.00 89.44 80 PHE A N 1
ATOM 604 C CA . PHE A 1 80 ? -2.425 -8.724 25.663 1.00 89.44 80 PHE A CA 1
ATOM 605 C C . PHE A 1 80 ? -3.637 -8.874 26.593 1.00 89.44 80 PHE A C 1
ATOM 607 O O . PHE A 1 80 ? -4.678 -8.258 26.345 1.00 89.44 80 PHE A O 1
ATOM 614 N N . PRO A 1 81 ? -3.508 -9.630 27.701 1.00 82.69 81 PRO A N 1
ATOM 615 C CA . PRO A 1 81 ? -4.580 -9.751 28.678 1.00 82.69 81 PRO A CA 1
ATOM 616 C C . PRO A 1 81 ? -4.908 -8.380 29.281 1.00 82.69 81 PRO A C 1
ATOM 618 O O . PRO A 1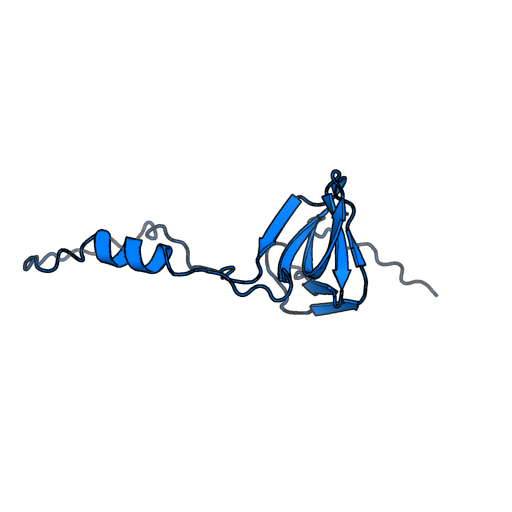 81 ? -4.018 -7.611 29.650 1.00 82.69 81 PRO A O 1
ATOM 621 N N . SER A 1 82 ? -6.201 -8.070 29.390 1.00 83.38 82 SER A N 1
ATOM 622 C CA . SER A 1 82 ? -6.667 -6.838 30.027 1.00 83.38 82 SER A CA 1
ATOM 623 C C . SER A 1 82 ? -6.222 -6.793 31.498 1.00 83.38 82 SER A C 1
ATOM 625 O O . SER A 1 82 ? -6.404 -7.793 32.198 1.00 83.38 82 SER A O 1
ATOM 627 N N . PRO A 1 83 ? -5.723 -5.656 32.012 1.00 72.12 83 PRO A N 1
ATOM 628 C CA . PRO A 1 83 ? -5.104 -5.557 33.339 1.00 7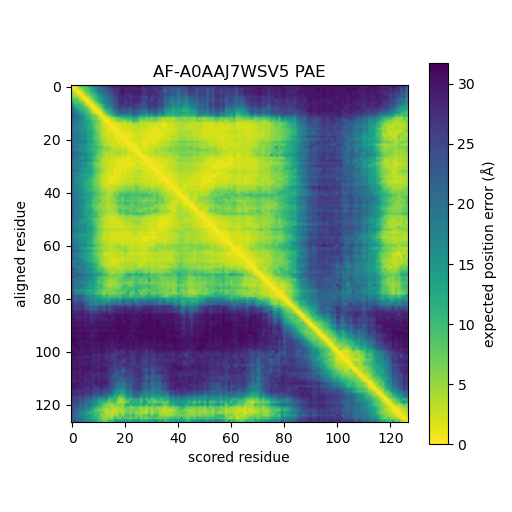2.12 83 PRO A CA 1
ATOM 629 C C . PRO A 1 83 ? -6.068 -5.653 34.547 1.00 72.12 83 PRO A C 1
ATOM 631 O O . PRO A 1 83 ? -5.739 -5.162 35.623 1.00 72.12 83 PRO A O 1
ATOM 634 N N . SER A 1 84 ? -7.263 -6.245 34.423 1.00 63.56 84 SER A N 1
ATOM 635 C CA . SER A 1 84 ? -8.263 -6.228 35.504 1.00 63.56 84 SER A CA 1
ATOM 636 C C . SER A 1 84 ? -9.312 -7.346 35.432 1.00 63.56 84 SER A C 1
ATOM 638 O O . SER A 1 84 ? -10.505 -7.079 35.280 1.00 63.56 84 SER A O 1
ATOM 640 N N . SER A 1 85 ? -8.899 -8.606 35.579 1.00 57.41 85 SER A N 1
ATOM 641 C CA . SER A 1 85 ? -9.835 -9.680 35.958 1.00 57.41 85 SER A CA 1
ATOM 642 C C . SER A 1 85 ? -9.220 -10.717 36.901 1.00 57.41 85 SER A C 1
ATOM 644 O O . SER A 1 85 ? -9.510 -11.904 36.812 1.00 57.41 85 SER A O 1
ATOM 646 N N . ASP A 1 86 ? -8.434 -10.269 37.881 1.00 51.34 86 ASP A N 1
ATOM 647 C CA . ASP A 1 86 ? -8.177 -11.079 39.073 1.00 51.34 86 ASP A CA 1
ATOM 648 C C . ASP A 1 86 ? -9.436 -11.076 39.959 1.00 5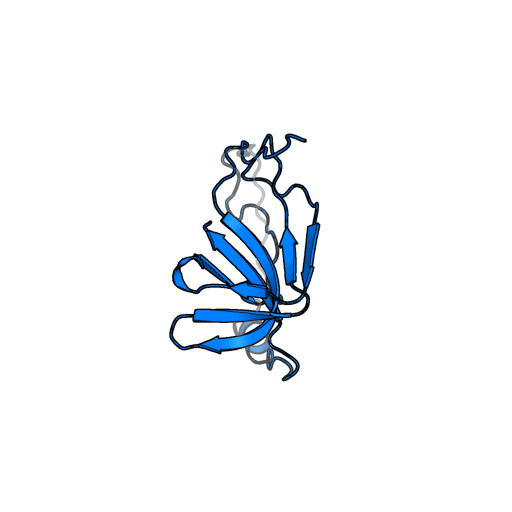1.34 86 ASP A C 1
ATOM 650 O O . ASP A 1 86 ? -9.551 -10.332 40.931 1.00 51.34 86 ASP A O 1
ATOM 654 N N . THR A 1 87 ? -10.429 -11.891 39.596 1.00 57.97 87 THR A N 1
ATOM 655 C CA . THR A 1 87 ? -11.437 -12.381 40.543 1.00 57.97 87 THR A CA 1
ATOM 656 C C . THR A 1 87 ? -11.145 -13.849 40.812 1.00 57.97 87 THR A C 1
ATOM 658 O O . THR A 1 87 ? -11.290 -14.711 39.953 1.00 57.97 87 THR A O 1
ATOM 661 N N . SER A 1 88 ? -10.700 -14.098 42.038 1.00 51.31 88 SER A N 1
ATOM 662 C CA . SER A 1 88 ? -10.451 -15.394 42.662 1.00 51.31 88 SER A CA 1
ATOM 663 C C . SER A 1 88 ? -11.430 -16.506 42.260 1.00 51.31 88 SER A C 1
ATOM 665 O O . SER A 1 88 ? -12.623 -16.411 42.541 1.00 51.31 88 SER A O 1
ATOM 667 N N . SER A 1 89 ? -10.917 -17.618 41.738 1.00 46.06 89 SER A N 1
ATOM 668 C CA . SER A 1 89 ? -11.154 -18.967 42.282 1.00 46.06 89 SER A CA 1
ATOM 669 C C . SER A 1 89 ? -10.368 -19.993 41.465 1.00 46.06 89 SER A C 1
ATOM 671 O O . SER A 1 89 ? -10.571 -20.161 40.268 1.00 46.06 89 SER A O 1
ATOM 673 N N . GLY A 1 90 ? -9.420 -20.657 42.124 1.00 46.28 90 GLY A N 1
ATOM 674 C CA . GLY A 1 90 ? -8.700 -21.779 41.541 1.00 46.28 90 GLY A CA 1
ATOM 675 C C . GLY A 1 90 ? -9.558 -23.040 41.512 1.00 46.28 90 GLY A C 1
ATOM 676 O O . GLY A 1 90 ? -10.281 -23.334 42.464 1.00 46.28 90 GLY A O 1
ATOM 677 N N . THR A 1 91 ? -9.411 -23.827 40.451 1.00 44.78 91 THR A N 1
ATOM 678 C CA . THR A 1 91 ? -9.314 -25.290 40.545 1.00 44.78 91 THR A CA 1
ATOM 679 C C . THR A 1 91 ? -8.579 -25.798 39.304 1.00 44.78 91 THR A C 1
ATOM 681 O O . THR A 1 91 ? -9.100 -25.766 38.194 1.00 44.78 91 THR A O 1
ATOM 684 N N . GLU A 1 92 ? -7.327 -26.214 39.494 1.00 46.69 92 GLU A N 1
ATOM 685 C CA . GLU A 1 92 ? -6.533 -26.933 38.497 1.00 46.69 92 GLU A CA 1
ATOM 686 C C . GLU A 1 92 ? -7.117 -28.333 38.271 1.00 46.69 92 GLU A C 1
ATOM 688 O O . GLU A 1 92 ? -7.460 -29.025 39.230 1.00 46.69 92 GLU A O 1
ATOM 693 N N . SER A 1 93 ? -7.180 -28.787 37.015 1.00 41.25 93 SER A N 1
ATOM 694 C CA . SER A 1 93 ? -7.247 -30.213 36.664 1.00 41.25 93 SER A CA 1
ATOM 695 C C . SER A 1 93 ? -6.725 -30.472 35.241 1.00 41.25 93 SER A C 1
ATOM 697 O O . SER A 1 93 ? -7.463 -30.417 34.266 1.00 41.25 93 SER A O 1
ATOM 699 N N . SER A 1 94 ? -5.439 -30.830 35.210 1.00 50.84 94 SER A N 1
ATOM 700 C CA . SER A 1 94 ? -4.769 -31.846 34.377 1.00 50.84 94 SER A CA 1
ATOM 701 C C . SER A 1 94 ? -4.416 -31.635 32.88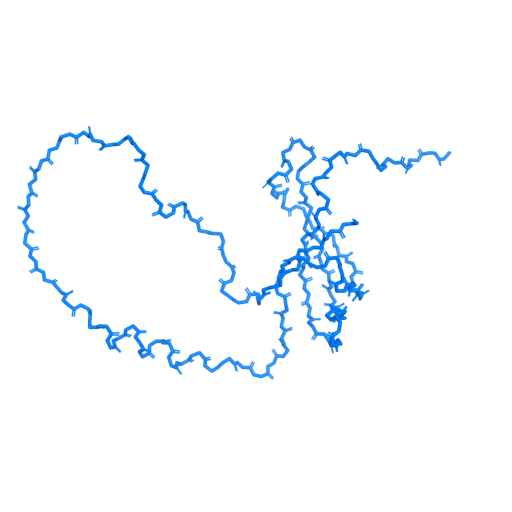7 1.00 50.84 94 SER A C 1
ATOM 703 O O . SER A 1 94 ? -5.108 -30.941 32.149 1.00 50.84 94 SER A O 1
ATOM 705 N N . PRO A 1 95 ? -3.306 -32.275 32.434 1.00 56.81 95 PRO A N 1
ATOM 706 C CA . PRO A 1 95 ? -2.604 -31.961 31.192 1.00 56.81 95 PRO A CA 1
ATOM 707 C C . PRO A 1 95 ? -2.840 -33.012 30.094 1.00 56.81 95 PRO A C 1
ATOM 709 O O . PRO A 1 95 ? -2.888 -34.212 30.364 1.00 56.81 95 PRO A O 1
ATOM 712 N N . GLY A 1 96 ? -2.901 -32.591 28.831 1.00 45.47 96 GLY A N 1
ATOM 713 C CA . GLY A 1 96 ? -2.914 -33.539 27.718 1.00 45.47 96 GLY A CA 1
ATOM 714 C C . GLY A 1 96 ? -3.195 -32.903 26.367 1.00 45.47 96 GLY A C 1
ATOM 715 O O . GLY A 1 96 ? -4.349 -32.741 26.001 1.00 45.47 96 GLY A O 1
ATOM 716 N N . SER A 1 97 ? -2.131 -32.568 25.636 1.00 50.44 97 SER A N 1
ATOM 717 C CA . SER A 1 97 ? -2.020 -32.669 24.172 1.00 50.44 97 SER A CA 1
ATOM 718 C C . SER A 1 97 ? -0.843 -31.803 23.739 1.00 50.44 97 SER A C 1
ATOM 720 O O . SER A 1 97 ? -0.984 -30.611 23.470 1.00 50.44 97 SER A O 1
ATOM 722 N N . THR A 1 98 ? 0.343 -32.401 23.683 1.00 50.25 98 THR A N 1
ATOM 723 C CA . THR A 1 98 ? 1.469 -31.885 22.906 1.00 50.25 98 THR A CA 1
ATOM 724 C C . THR A 1 98 ? 1.063 -31.895 21.431 1.00 50.25 98 THR A C 1
ATOM 726 O O . THR A 1 98 ? 1.362 -32.829 20.688 1.00 50.25 98 THR A O 1
ATOM 729 N N . GLY A 1 99 ? 0.340 -30.848 21.020 1.00 52.84 99 GLY A N 1
ATOM 730 C CA . GLY A 1 99 ? 0.233 -30.439 19.627 1.00 52.84 99 GLY A CA 1
ATOM 731 C C . GLY A 1 99 ? 1.654 -30.219 19.138 1.00 52.84 99 GLY A C 1
ATOM 732 O O . GLY A 1 99 ? 2.375 -29.352 19.629 1.00 52.84 99 GLY A O 1
ATOM 733 N N . THR A 1 100 ? 2.107 -31.133 18.297 1.00 60.47 100 THR A N 1
ATOM 734 C CA . THR A 1 100 ? 3.494 -31.256 17.878 1.00 60.47 100 THR A CA 1
ATOM 735 C C . THR A 1 100 ? 3.831 -30.011 17.072 1.00 60.47 100 THR A C 1
ATOM 737 O O . THR A 1 100 ? 3.138 -29.701 16.109 1.00 60.47 100 THR A O 1
ATOM 740 N N . TRP A 1 1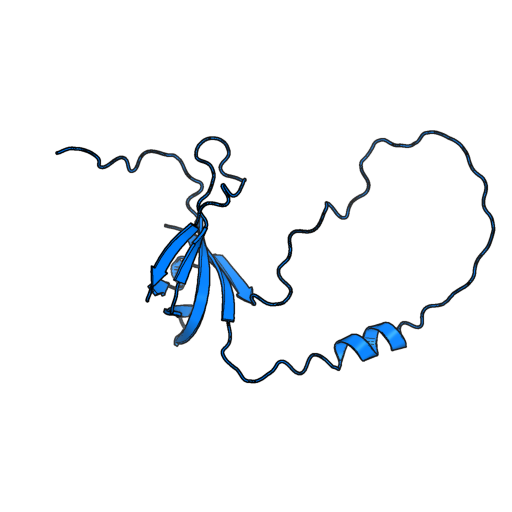01 ? 4.885 -29.287 17.445 1.00 53.56 101 TRP A N 1
ATOM 741 C CA . TRP A 1 101 ? 5.387 -28.136 16.683 1.00 53.56 101 TRP A CA 1
ATOM 742 C C . TRP A 1 101 ? 5.594 -28.463 15.186 1.00 53.56 101 TRP A C 1
ATOM 744 O O . TRP A 1 101 ? 5.389 -27.610 14.328 1.00 53.56 101 TRP A O 1
ATOM 754 N N . ASP A 1 102 ? 5.851 -29.735 14.864 1.00 60.81 102 ASP A N 1
ATOM 755 C CA . ASP A 1 102 ? 5.879 -30.300 13.507 1.00 60.81 102 ASP A CA 1
ATOM 756 C C . ASP A 1 102 ? 4.558 -30.205 12.724 1.00 60.81 102 ASP A C 1
ATOM 758 O O . ASP A 1 102 ? 4.568 -30.238 11.496 1.00 60.81 102 ASP A O 1
ATOM 762 N N . GLN A 1 103 ? 3.411 -30.144 13.396 1.00 59.75 103 GLN A N 1
ATOM 763 C CA . GLN A 1 103 ? 2.092 -30.049 12.767 1.00 59.75 103 GLN A CA 1
ATOM 764 C C . GLN A 1 103 ? 1.778 -28.603 12.358 1.00 59.75 103 GLN A C 1
ATOM 766 O O . GLN A 1 103 ? 1.126 -28.378 11.343 1.00 59.75 103 GLN A O 1
ATOM 771 N N . MET A 1 104 ? 2.309 -27.630 13.105 1.00 60.12 104 MET A N 1
ATOM 772 C CA . MET A 1 104 ? 2.214 -26.205 12.782 1.00 60.12 104 MET A CA 1
ATOM 773 C C . MET A 1 104 ? 3.214 -25.816 11.681 1.00 60.12 104 MET A C 1
ATOM 775 O O . MET A 1 104 ? 2.869 -25.056 10.781 1.00 60.12 104 MET A O 1
ATOM 779 N N . LEU A 1 105 ? 4.419 -26.403 11.693 1.00 60.12 105 LEU A N 1
ATOM 780 C CA . LEU A 1 105 ? 5.438 -26.181 10.659 1.00 60.12 105 LEU A CA 1
ATOM 781 C C . LEU A 1 105 ? 5.036 -26.756 9.292 1.00 60.12 105 LEU A C 1
ATOM 783 O O . LEU A 1 105 ? 5.246 -26.094 8.284 1.00 60.12 105 LEU A O 1
ATOM 787 N N . ARG A 1 106 ? 4.353 -27.909 9.241 1.00 57.97 106 ARG A N 1
ATOM 788 C CA . ARG A 1 106 ? 3.813 -28.464 7.980 1.00 57.97 106 ARG A CA 1
ATOM 789 C C . ARG A 1 106 ? 2.698 -27.622 7.355 1.00 57.97 106 ARG A C 1
ATOM 791 O O . ARG A 1 106 ? 2.507 -27.687 6.149 1.00 57.97 106 ARG A O 1
ATOM 798 N N . GLY A 1 107 ? 1.981 -26.820 8.146 1.00 52.75 107 GLY A N 1
ATOM 799 C CA . GLY A 1 107 ? 1.021 -25.838 7.624 1.00 52.75 107 GLY A CA 1
ATOM 800 C C . GLY A 1 107 ? 1.690 -24.599 7.019 1.00 52.75 107 GLY A C 1
ATOM 801 O O . GLY A 1 107 ? 1.068 -23.882 6.243 1.00 52.75 107 GLY A O 1
ATOM 802 N N . LEU A 1 108 ? 2.963 -24.361 7.352 1.00 54.44 108 LEU A N 1
ATOM 803 C CA . LEU A 1 108 ? 3.755 -23.232 6.863 1.00 54.44 108 LEU A CA 1
ATOM 804 C C . LEU A 1 108 ? 4.506 -23.554 5.558 1.00 54.44 108 LEU A C 1
ATOM 806 O O . LEU A 1 108 ? 4.964 -22.647 4.871 1.00 54.44 108 LEU A O 1
ATOM 810 N N . GLU A 1 109 ? 4.639 -24.839 5.217 1.00 53.09 109 GLU A N 1
ATOM 811 C CA . GLU A 1 109 ? 5.323 -25.319 4.006 1.00 53.09 109 GLU A CA 1
ATOM 812 C C . GLU A 1 109 ? 4.402 -25.344 2.770 1.00 53.09 109 GLU A C 1
ATOM 814 O O . GLU A 1 109 ? 4.894 -25.411 1.641 1.00 53.09 109 GLU A O 1
ATOM 819 N N . ASP A 1 110 ? 3.082 -25.252 2.975 1.00 49.31 110 ASP A N 1
ATOM 820 C CA . ASP A 1 110 ? 2.058 -25.403 1.928 1.00 49.31 110 ASP A CA 1
ATOM 821 C C . ASP A 1 110 ? 1.481 -24.071 1.412 1.00 49.31 110 ASP A C 1
ATOM 823 O O . ASP A 1 110 ? 0.650 -24.050 0.504 1.00 49.31 110 ASP A O 1
ATOM 827 N N . THR A 1 111 ? 1.975 -22.924 1.888 1.00 52.41 111 THR A N 1
ATOM 828 C CA . THR A 1 111 ? 1.704 -21.606 1.285 1.00 52.41 111 THR A CA 1
ATOM 829 C C . THR A 1 111 ? 2.556 -21.387 0.030 1.00 52.41 111 THR A C 1
ATOM 831 O O . THR A 1 111 ? 3.252 -20.384 -0.139 1.00 52.41 111 THR A O 1
ATOM 834 N N . ARG A 1 112 ? 2.488 -22.323 -0.923 1.00 45.19 112 ARG A N 1
ATOM 835 C CA . ARG A 1 112 ? 2.827 -22.016 -2.317 1.00 45.19 112 ARG A CA 1
ATOM 836 C C . ARG A 1 112 ? 1.705 -21.162 -2.890 1.00 45.19 112 ARG A C 1
ATOM 838 O O . ARG A 1 112 ? 0.733 -21.674 -3.435 1.00 45.19 112 ARG A O 1
ATOM 845 N N . LEU A 1 113 ? 1.865 -19.851 -2.739 1.00 49.38 113 LEU A N 1
ATOM 846 C CA . LEU A 1 113 ? 0.940 -18.857 -3.266 1.00 49.38 113 LEU A CA 1
ATOM 847 C C . LEU A 1 113 ? 0.751 -19.041 -4.788 1.00 49.38 113 LEU A C 1
ATOM 849 O O . LEU A 1 113 ? 1.738 -19.250 -5.511 1.00 49.38 113 LEU A O 1
ATOM 853 N N . PRO A 1 114 ? -0.497 -18.985 -5.288 1.00 43.97 114 PRO A N 1
ATOM 854 C CA . PRO A 1 114 ? -0.780 -19.056 -6.714 1.00 43.97 114 PRO A CA 1
ATOM 855 C C . PRO A 1 114 ? -0.132 -17.870 -7.440 1.00 43.97 114 PRO A C 1
ATOM 857 O O . PRO A 1 114 ? -0.130 -16.738 -6.965 1.00 43.97 114 PRO A O 1
ATOM 860 N N . ARG A 1 115 ? 0.443 -18.137 -8.619 1.00 49.19 115 ARG A N 1
ATOM 861 C CA . ARG A 1 115 ? 1.059 -17.136 -9.506 1.00 49.19 115 ARG A CA 1
ATOM 862 C C . ARG A 1 115 ? 0.007 -16.343 -10.288 1.00 49.19 115 ARG A C 1
ATOM 864 O O . ARG A 1 115 ? 0.065 -16.292 -11.515 1.00 49.19 115 ARG A O 1
ATOM 871 N N . GLU A 1 116 ? -0.948 -15.738 -9.603 1.00 47.16 116 GLU A N 1
ATOM 872 C CA . GLU A 1 116 ? -1.973 -14.913 -10.237 1.00 47.16 116 GLU A CA 1
ATOM 873 C C . GLU A 1 116 ? -2.036 -13.576 -9.504 1.00 47.16 116 GLU A C 1
ATOM 875 O O . GLU A 1 116 ? -2.610 -13.497 -8.434 1.00 47.16 116 GLU A O 1
ATOM 880 N N . ALA A 1 117 ? -1.364 -12.576 -10.093 1.00 47.72 117 ALA A N 1
ATOM 881 C CA . ALA A 1 117 ? -1.313 -11.160 -9.715 1.00 47.72 117 ALA A CA 1
ATOM 882 C C . ALA A 1 117 ? -1.060 -10.873 -8.221 1.00 47.72 117 ALA A C 1
ATOM 884 O O . ALA A 1 117 ? -1.931 -11.050 -7.385 1.00 47.72 117 ALA A O 1
ATOM 885 N N . GLU A 1 118 ? 0.123 -10.344 -7.892 1.00 60.12 118 GLU A N 1
ATOM 886 C CA . GLU A 1 118 ? 0.402 -9.757 -6.574 1.00 60.12 118 GLU A CA 1
ATOM 887 C C . GLU A 1 118 ? -0.616 -8.640 -6.268 1.00 60.12 118 GLU A C 1
ATOM 889 O O . GLU A 1 118 ? -0.444 -7.478 -6.637 1.00 60.12 118 GLU A O 1
ATOM 894 N N . GLU A 1 119 ? -1.725 -8.993 -5.624 1.00 61.81 119 GLU A N 1
ATOM 895 C CA . GLU A 1 119 ? -2.656 -8.037 -5.046 1.00 61.81 119 GLU A CA 1
ATOM 896 C C . GLU A 1 119 ? -1.979 -7.415 -3.827 1.00 61.81 119 GLU A C 1
ATOM 898 O O . GLU A 1 119 ? -1.736 -8.070 -2.806 1.00 61.81 119 GLU A O 1
ATOM 903 N N . ILE A 1 120 ? -1.637 -6.131 -3.941 1.00 70.50 120 ILE A N 1
ATOM 904 C CA . ILE A 1 120 ? -1.216 -5.372 -2.775 1.00 70.50 120 ILE A CA 1
ATOM 905 C C . ILE A 1 120 ? -2.490 -4.944 -2.058 1.00 70.50 120 ILE A C 1
ATOM 907 O O . ILE A 1 120 ? -3.261 -4.113 -2.538 1.00 70.50 120 ILE A O 1
ATOM 911 N N . GLY A 1 121 ? -2.697 -5.516 -0.879 1.00 65.94 121 GLY A N 1
ATOM 912 C CA . GLY A 1 121 ? -3.905 -5.267 -0.110 1.00 65.94 121 GLY A CA 1
ATOM 913 C C . GLY A 1 121 ? -3.904 -3.938 0.593 1.00 65.94 121 GLY A C 1
ATOM 914 O O . GLY A 1 121 ? -4.936 -3.287 0.638 1.00 65.94 121 GLY A O 1
ATOM 915 N N . HIS A 1 122 ? -2.763 -3.529 1.142 1.00 76.00 122 HIS A N 1
ATOM 916 C CA . HIS A 1 122 ? -2.701 -2.304 1.922 1.00 76.00 122 HIS A CA 1
ATOM 917 C C . HIS A 1 122 ? -1.431 -1.512 1.636 1.00 76.00 122 HIS A C 1
ATOM 919 O O . HIS A 1 122 ? -0.308 -1.968 1.859 1.00 76.00 122 HIS A O 1
ATOM 925 N N . VAL A 1 123 ? -1.641 -0.286 1.165 1.00 79.38 123 VAL A N 1
ATOM 926 C CA . VAL A 1 123 ? -0.628 0.738 0.939 1.00 79.38 123 VAL A CA 1
ATOM 927 C C . VAL A 1 123 ? -0.993 1.960 1.761 1.00 79.38 123 VAL A C 1
ATOM 929 O O . VAL A 1 123 ? -1.960 2.654 1.454 1.00 79.38 123 VAL A O 1
ATOM 932 N N . CYS A 1 124 ? -0.199 2.242 2.791 1.00 78.00 124 CYS A N 1
ATOM 933 C CA . CYS A 1 124 ? -0.330 3.473 3.563 1.00 78.00 124 CYS A CA 1
ATOM 934 C C . CYS A 1 124 ? 0.579 4.537 2.940 1.00 78.00 124 CYS A C 1
ATOM 936 O O . CYS A 1 124 ? 1.802 4.359 2.901 1.00 78.00 124 CYS A O 1
ATOM 938 N N . THR A 1 125 ? 0.013 5.650 2.476 1.00 73.44 125 THR A N 1
ATOM 939 C CA . THR A 1 125 ? 0.773 6.749 1.854 1.00 73.44 125 THR A CA 1
ATOM 940 C C . THR A 1 125 ? 0.578 8.049 2.601 1.00 73.44 125 THR A C 1
ATOM 942 O O . THR A 1 125 ? -0.540 8.360 2.984 1.00 73.44 125 THR A O 1
ATOM 945 N N . ARG A 1 126 ? 1.641 8.831 2.792 1.00 76.00 126 ARG A N 1
ATOM 946 C CA . ARG A 1 126 ? 1.563 10.192 3.328 1.00 76.00 126 ARG A CA 1
ATOM 947 C C . ARG A 1 126 ? 1.337 11.217 2.214 1.00 76.00 126 ARG A C 1
ATOM 949 O O . ARG A 1 126 ? 1.929 11.095 1.146 1.00 76.00 126 ARG A O 1
ATOM 956 N N . ARG A 1 127 ? 0.501 12.223 2.458 1.00 61.62 127 ARG A N 1
ATOM 957 C CA . ARG A 1 127 ? 0.337 13.369 1.549 1.00 61.62 127 ARG A CA 1
ATOM 958 C C . ARG A 1 127 ? 1.549 14.294 1.537 1.00 61.62 127 ARG A C 1
ATOM 960 O O . ARG A 1 127 ? 2.167 14.471 2.611 1.00 61.62 127 ARG A O 1
#

Foldseek 3Di:
DDDPCPDQPAPQKKKKWFFWPDADPQGWTWGAQIKIFDADSVHRVHTPRDIDTDGIDIHGSVFWDDWDFQPPDDDDDDPDDDPDDPDDDDDDDDDDDPPDVVVVVVVVVPPPDDPDTRTTGITMGGD